Protein AF-A0A662GB94-F1 (afdb_monomer_lite)

Foldseek 3Di:
DVVVVVVVVVVVVVVVVVVVVVCVVPPDDDDDDPVNPQDDDVPDRDHDDDDPDDPPCLLVVLVVLLVVLVVVLVVLVPDDDDPVCVVVSVVSNVVSVVSNVVSVVVNVDDD

Structure (mmCIF, N/CA/C/O backbone):
data_AF-A0A662GB94-F1
#
_entry.id   AF-A0A662GB94-F1
#
loop_
_atom_site.group_PDB
_atom_site.id
_atom_site.type_symbol
_atom_site.label_atom_id
_atom_site.label_alt_id
_atom_site.label_comp_id
_atom_site.label_asym_id
_atom_site.label_entity_id
_atom_site.label_seq_id
_atom_site.pdbx_PDB_ins_code
_atom_site.Cartn_x
_atom_site.Cartn_y
_atom_site.Cartn_z
_atom_site.occupancy
_atom_site.B_iso_or_equiv
_atom_site.auth_seq_id
_atom_site.auth_comp_id
_atom_site.auth_asym_id
_atom_site.auth_atom_id
_atom_site.pdbx_PDB_model_num
ATOM 1 N N . MET A 1 1 ? 18.421 14.281 -5.122 1.00 61.53 1 MET A N 1
ATOM 2 C CA . MET A 1 1 ? 17.016 13.861 -4.923 1.00 61.53 1 MET A CA 1
ATOM 3 C C . MET A 1 1 ? 16.882 12.849 -3.783 1.00 61.53 1 MET A C 1
ATOM 5 O O . MET A 1 1 ? 16.165 13.121 -2.832 1.00 61.53 1 MET A O 1
ATOM 9 N N . SER A 1 2 ? 17.625 11.737 -3.810 1.00 73.88 2 SER A N 1
ATOM 10 C CA . SER A 1 2 ? 17.501 10.632 -2.839 1.00 73.88 2 SER A CA 1
ATOM 11 C C . SER A 1 2 ? 17.817 11.017 -1.384 1.00 73.88 2 SER A C 1
ATOM 13 O O . SER A 1 2 ? 17.105 10.606 -0.475 1.00 73.88 2 SER A O 1
ATOM 15 N N . ALA A 1 3 ? 18.828 11.866 -1.157 1.00 83.38 3 ALA A N 1
ATOM 16 C CA . ALA A 1 3 ? 19.171 12.345 0.187 1.00 83.38 3 ALA A CA 1
ATOM 17 C C . ALA A 1 3 ? 18.062 13.214 0.810 1.00 83.38 3 ALA A C 1
ATOM 19 O O . ALA A 1 3 ? 17.744 13.057 1.983 1.00 83.38 3 ALA A O 1
ATOM 20 N N . VAL A 1 4 ? 17.427 14.081 0.014 1.00 91.56 4 VAL A N 1
ATOM 21 C CA . VAL A 1 4 ? 16.312 14.928 0.473 1.00 91.56 4 VAL A CA 1
ATOM 22 C C . VAL A 1 4 ? 15.106 14.064 0.837 1.00 91.56 4 VAL A C 1
ATOM 24 O O . VAL A 1 4 ? 14.525 14.254 1.901 1.00 91.56 4 VAL A O 1
ATOM 27 N N . LEU A 1 5 ? 14.775 13.069 0.005 1.00 90.69 5 LEU A N 1
ATOM 28 C CA . LEU A 1 5 ? 13.678 12.136 0.275 1.00 90.69 5 LEU A CA 1
ATOM 29 C C . LEU A 1 5 ? 13.905 11.358 1.583 1.00 90.69 5 LEU A C 1
ATOM 31 O O . LEU A 1 5 ? 12.997 11.249 2.405 1.00 90.69 5 LEU A O 1
ATOM 35 N N . GLY A 1 6 ? 15.134 10.877 1.801 1.00 94.12 6 GLY A N 1
ATOM 36 C CA . GLY A 1 6 ? 15.517 10.188 3.034 1.00 94.12 6 GLY A CA 1
ATOM 37 C C . G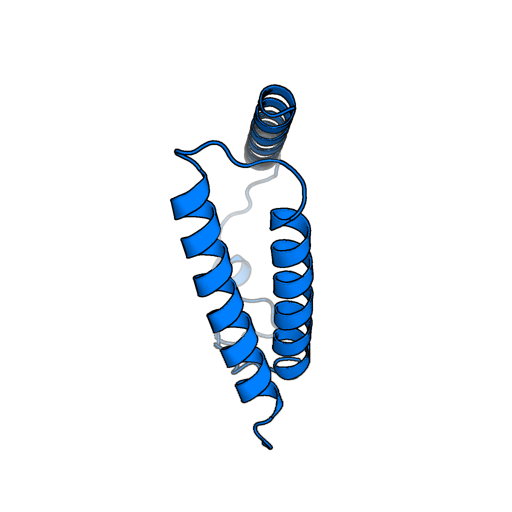LY A 1 6 ? 15.394 11.082 4.269 1.00 94.12 6 GLY A C 1
ATOM 38 O O . GLY A 1 6 ? 14.798 10.676 5.263 1.00 94.12 6 GLY A O 1
ATOM 39 N N . VAL A 1 7 ? 15.887 12.323 4.192 1.00 96.31 7 VAL A N 1
ATOM 40 C CA . VAL A 1 7 ? 15.772 13.301 5.287 1.00 96.31 7 VAL A CA 1
ATOM 41 C C . VAL A 1 7 ? 14.308 13.596 5.614 1.00 96.31 7 VAL A C 1
ATOM 43 O O . VAL A 1 7 ? 13.944 13.595 6.787 1.00 96.31 7 VAL A O 1
ATOM 46 N N . VAL A 1 8 ? 13.456 13.792 4.604 1.00 97.00 8 VAL A N 1
ATOM 47 C CA . VAL A 1 8 ? 12.021 14.051 4.807 1.00 97.00 8 VAL A CA 1
ATOM 48 C C . VAL A 1 8 ? 11.323 12.853 5.454 1.00 97.00 8 VAL A C 1
ATOM 50 O O . VAL A 1 8 ? 10.572 13.040 6.409 1.00 97.00 8 VAL A O 1
ATOM 53 N N . ALA A 1 9 ? 11.591 11.628 4.993 1.00 95.88 9 ALA A N 1
ATOM 54 C CA . ALA A 1 9 ? 11.003 10.420 5.573 1.00 95.88 9 ALA A CA 1
ATOM 55 C C . ALA A 1 9 ? 11.402 10.237 7.048 1.00 95.88 9 ALA A C 1
ATOM 57 O O . ALA A 1 9 ? 10.550 9.965 7.896 1.00 95.88 9 ALA A O 1
ATOM 58 N N . ILE A 1 10 ? 12.683 10.450 7.369 1.00 97.75 10 ILE A N 1
ATOM 59 C CA . ILE A 1 10 ? 13.184 10.389 8.749 1.00 97.75 10 ILE A CA 1
ATOM 60 C C . ILE A 1 10 ? 12.539 11.487 9.595 1.00 97.75 10 ILE A C 1
ATOM 62 O O . ILE A 1 10 ? 12.055 11.205 10.688 1.00 97.75 10 ILE A O 1
ATOM 66 N N . ALA A 1 11 ? 12.482 12.723 9.095 1.00 97.94 11 ALA A N 1
ATOM 67 C CA . ALA A 1 11 ? 11.866 13.838 9.807 1.00 97.94 11 ALA A CA 1
ATOM 68 C C . ALA A 1 11 ? 10.379 13.581 10.096 1.00 97.94 11 ALA A C 1
ATOM 70 O O . ALA A 1 11 ? 9.928 13.814 11.217 1.00 97.94 11 ALA A O 1
ATOM 71 N N . ALA A 1 12 ? 9.630 13.046 9.126 1.00 97.81 12 ALA A N 1
ATOM 72 C CA . ALA A 1 12 ? 8.226 12.683 9.299 1.00 97.81 12 ALA A CA 1
ATOM 73 C C . ALA A 1 12 ? 8.044 11.592 10.367 1.00 97.81 12 ALA A C 1
ATOM 75 O O . ALA A 1 12 ? 7.177 11.713 11.234 1.00 97.81 12 ALA A O 1
ATOM 76 N N . LEU A 1 13 ? 8.896 10.561 10.357 1.00 98.00 13 LEU A N 1
ATOM 77 C CA . LEU A 1 13 ? 8.860 9.496 11.360 1.00 98.00 13 LEU A CA 1
ATOM 78 C C . LEU A 1 13 ? 9.200 10.026 12.759 1.00 98.00 13 LEU A C 1
ATOM 80 O O . LEU A 1 13 ? 8.500 9.727 13.726 1.00 98.00 13 LEU A O 1
ATOM 84 N N . VAL A 1 14 ? 10.242 10.853 12.866 1.00 98.44 14 VAL A N 1
ATOM 85 C CA . VAL A 1 14 ? 10.633 11.508 14.120 1.00 98.44 14 VAL A CA 1
ATOM 86 C C . VAL A 1 14 ? 9.489 12.372 14.641 1.00 98.44 14 VAL A C 1
ATOM 88 O O . VAL A 1 14 ? 9.147 12.273 15.816 1.00 98.44 14 VAL A O 1
ATOM 91 N N . LEU A 1 15 ? 8.838 13.157 13.782 1.00 98.25 15 LEU A N 1
ATOM 92 C CA . LEU A 1 15 ? 7.694 13.983 14.163 1.00 98.25 15 LEU A CA 1
ATOM 93 C C . LEU A 1 15 ? 6.510 13.138 14.661 1.00 98.25 15 LEU A C 1
ATOM 95 O O . LEU A 1 15 ? 5.897 13.472 15.678 1.00 98.25 15 LEU A O 1
ATOM 99 N N . ALA A 1 16 ? 6.214 12.015 14.004 1.00 98.00 16 ALA A N 1
ATOM 100 C CA . ALA A 1 16 ? 5.174 11.088 14.446 1.00 98.00 16 ALA A CA 1
ATOM 101 C C . ALA A 1 16 ? 5.495 10.490 15.830 1.00 98.00 16 ALA A C 1
ATOM 103 O O . ALA A 1 16 ? 4.638 10.456 16.713 1.00 98.00 16 ALA A O 1
ATOM 104 N N . ILE A 1 17 ? 6.747 10.093 16.069 1.00 98.31 17 ILE A N 1
ATOM 105 C CA . ILE A 1 17 ? 7.182 9.552 17.365 1.00 98.31 17 ILE A CA 1
ATOM 106 C C . ILE A 1 17 ? 7.137 10.631 18.450 1.00 98.31 17 ILE A C 1
ATOM 108 O O . ILE A 1 17 ? 6.600 10.392 19.533 1.00 98.31 17 ILE A O 1
ATOM 112 N N . LEU A 1 18 ? 7.673 11.821 18.173 1.00 98.25 18 LEU A N 1
ATOM 113 C CA . LEU A 1 18 ? 7.676 12.936 19.117 1.00 98.25 18 LEU A CA 1
ATOM 114 C C . LEU A 1 18 ? 6.253 13.346 19.484 1.00 98.25 18 LEU A C 1
ATOM 116 O O . LEU A 1 18 ? 5.966 13.519 20.668 1.00 98.25 18 LEU A O 1
ATOM 120 N N . SER A 1 19 ? 5.349 13.432 18.504 1.00 97.38 19 SER A N 1
ATOM 121 C CA . SER A 1 19 ? 3.944 13.749 18.769 1.00 97.38 19 SER A CA 1
ATOM 122 C C . SER A 1 19 ? 3.284 12.669 19.629 1.00 97.38 19 SER A C 1
ATOM 124 O O . SER A 1 19 ? 2.655 13.007 20.632 1.00 97.38 19 SER A O 1
ATOM 126 N N . TYR A 1 20 ? 3.492 11.382 19.342 1.00 96.94 20 TYR A N 1
ATOM 127 C CA . TYR A 1 20 ? 2.969 10.291 20.166 1.00 96.94 20 TYR A CA 1
ATOM 128 C C . TYR A 1 20 ? 3.508 10.322 21.607 1.00 96.94 20 TYR A C 1
ATOM 130 O O . TYR A 1 20 ? 2.742 10.218 22.568 1.00 96.94 20 TYR A O 1
ATOM 138 N N . VAL A 1 21 ? 4.822 10.505 21.782 1.00 97.56 21 VAL A N 1
ATOM 139 C CA . VAL A 1 21 ? 5.462 10.572 23.107 1.00 97.56 21 VAL A CA 1
ATOM 140 C C . VAL A 1 21 ? 4.981 11.790 23.889 1.00 97.56 21 VAL A C 1
ATOM 142 O O . VAL A 1 21 ? 4.690 11.667 25.081 1.00 97.56 21 VAL A O 1
ATOM 145 N N . PHE A 1 22 ? 4.870 12.944 23.233 1.00 97.69 22 PHE A N 1
ATOM 146 C CA . PHE A 1 22 ? 4.362 14.168 23.839 1.00 97.69 22 PHE A CA 1
ATOM 147 C C . PHE A 1 22 ? 2.927 13.978 24.340 1.00 97.69 22 PHE A C 1
ATOM 149 O O . PHE A 1 22 ? 2.672 14.157 25.532 1.00 97.69 22 PHE A O 1
ATOM 156 N N . HIS A 1 23 ? 2.016 13.495 23.487 1.00 95.44 23 HIS A N 1
ATOM 157 C CA . HIS A 1 23 ? 0.629 13.225 23.880 1.00 95.44 23 HIS A CA 1
ATOM 158 C C . HIS A 1 23 ? 0.548 12.206 25.018 1.00 95.44 23 HIS A C 1
ATOM 160 O O . HIS A 1 23 ? -0.168 12.422 25.992 1.00 95.44 23 HIS A O 1
ATOM 166 N N . LYS A 1 24 ? 1.341 11.131 24.968 1.00 94.44 24 LYS A N 1
ATOM 167 C CA . LYS A 1 24 ? 1.384 10.118 26.033 1.00 94.44 24 LYS A CA 1
ATOM 168 C C . LYS A 1 24 ? 1.856 10.677 27.384 1.00 94.44 24 LYS A C 1
ATOM 170 O O . LYS A 1 24 ? 1.515 10.103 28.425 1.00 94.44 24 LYS A O 1
ATOM 175 N N . ARG A 1 25 ? 2.687 11.727 27.391 1.00 95.69 25 ARG A N 1
ATOM 176 C CA . ARG A 1 25 ? 3.198 12.375 28.614 1.00 95.69 25 ARG A CA 1
ATOM 177 C C . ARG A 1 25 ? 2.258 13.450 29.154 1.00 95.69 25 ARG A C 1
ATOM 179 O O . ARG A 1 25 ? 2.145 13.556 30.367 1.00 95.69 25 ARG A O 1
ATOM 186 N N . VAL A 1 26 ? 1.615 14.218 28.276 1.00 96.44 26 VAL A N 1
ATOM 187 C CA . VAL A 1 26 ? 0.773 15.363 28.660 1.00 96.44 26 VAL A CA 1
ATOM 188 C C . VAL A 1 26 ? -0.679 14.955 28.928 1.00 96.44 26 VAL A C 1
ATOM 190 O O . VAL A 1 26 ? -1.320 15.532 29.802 1.00 96.44 26 VAL A O 1
ATOM 193 N N . ALA A 1 27 ? -1.212 13.958 28.215 1.00 93.88 27 ALA A N 1
ATOM 194 C CA . ALA A 1 27 ? -2.610 13.564 28.360 1.00 93.88 27 ALA A CA 1
ATOM 195 C C . ALA A 1 27 ? -2.900 12.949 29.747 1.00 93.88 27 ALA A C 1
ATOM 197 O O . ALA A 1 27 ? -2.130 12.098 30.216 1.00 93.88 27 ALA A O 1
ATOM 198 N N . PRO A 1 28 ? -4.037 13.300 30.381 1.00 91.38 28 PRO A N 1
ATOM 199 C CA . PRO A 1 28 ? -4.505 12.630 31.589 1.00 91.38 28 PRO A CA 1
ATOM 200 C C . PRO A 1 28 ? -4.624 11.118 31.366 1.00 91.38 28 PRO A C 1
ATOM 202 O O . PRO A 1 28 ? -5.126 10.668 30.334 1.00 91.38 28 PRO A O 1
ATOM 205 N N . ARG A 1 29 ? -4.187 10.314 32.343 1.00 86.75 29 ARG A N 1
ATOM 206 C CA . ARG A 1 29 ? -4.265 8.844 32.291 1.00 86.75 29 ARG A CA 1
ATOM 207 C C . ARG A 1 29 ? -5.345 8.324 33.244 1.00 86.75 29 ARG A C 1
ATOM 209 O O . ARG A 1 29 ? -5.008 7.917 34.354 1.00 86.75 29 ARG A O 1
ATOM 216 N N . PRO A 1 30 ? -6.632 8.321 32.851 1.00 86.25 30 PRO A N 1
ATOM 217 C CA . PRO A 1 30 ? -7.679 7.788 33.712 1.00 86.25 30 PRO A CA 1
ATOM 218 C C . PRO A 1 30 ? -7.498 6.275 33.907 1.00 86.25 30 PRO A C 1
ATOM 220 O O . PRO A 1 30 ? -7.007 5.605 32.986 1.00 86.25 30 PRO A O 1
ATOM 223 N N . PRO A 1 31 ? -7.905 5.724 35.064 1.00 90.06 31 PRO A N 1
ATOM 224 C CA . PRO A 1 31 ? -7.779 4.301 35.365 1.00 90.06 31 PRO A CA 1
ATOM 225 C C . PRO A 1 31 ? -8.438 3.437 34.281 1.00 90.06 31 PRO A C 1
ATOM 227 O O . PRO A 1 31 ? -9.459 3.808 33.699 1.00 90.06 31 PRO A O 1
ATOM 230 N N . GLN A 1 32 ? -7.819 2.298 33.969 1.00 89.38 32 GLN A N 1
ATOM 231 C CA . GLN A 1 32 ? -8.315 1.349 32.969 1.00 89.38 32 GLN A CA 1
ATOM 232 C C . GLN A 1 32 ? -9.416 0.478 33.587 1.00 89.38 32 GLN A C 1
ATOM 234 O O . GLN A 1 32 ? -9.163 -0.643 34.014 1.00 89.38 32 GLN A O 1
ATOM 239 N N . SER A 1 33 ? -10.629 1.023 33.701 1.00 89.81 33 SER A N 1
ATOM 240 C CA . SER A 1 33 ? -11.802 0.257 34.135 1.00 89.81 33 SER A CA 1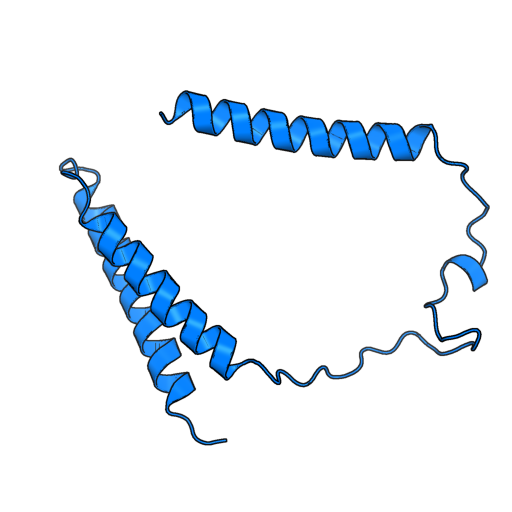
ATOM 241 C C . SER A 1 33 ? -12.315 -0.648 33.011 1.00 89.81 33 SER A C 1
ATOM 243 O O . SER A 1 33 ? -12.109 -0.351 31.834 1.00 89.81 33 SER A O 1
ATOM 245 N N . SER A 1 34 ? -13.040 -1.716 33.365 1.00 87.50 34 SER A N 1
ATOM 246 C CA . SER A 1 34 ? -13.661 -2.632 32.391 1.00 87.50 34 SER A CA 1
ATOM 247 C C . SER A 1 34 ? -14.517 -1.891 31.356 1.00 87.50 34 SER A C 1
ATOM 249 O O . SER A 1 34 ? -14.467 -2.210 30.175 1.00 87.50 34 SER A O 1
ATOM 251 N N . ASN A 1 35 ? -15.242 -0.850 31.777 1.00 86.75 35 ASN A N 1
ATOM 252 C CA . ASN A 1 35 ? -16.090 -0.049 30.888 1.00 86.75 35 ASN A CA 1
ATOM 253 C C . ASN A 1 35 ? -15.281 0.854 29.946 1.00 86.75 35 ASN A C 1
ATOM 255 O O . ASN A 1 35 ? -15.736 1.152 28.850 1.00 86.75 35 ASN A O 1
ATOM 259 N N . LYS A 1 36 ? -14.083 1.299 30.354 1.00 87.38 36 LYS A N 1
ATOM 260 C CA . LYS A 1 36 ? -13.218 2.157 29.529 1.00 87.38 36 LYS A CA 1
ATOM 261 C C . LYS A 1 36 ? -12.556 1.384 28.388 1.00 87.38 36 LYS A C 1
ATOM 263 O O . LYS A 1 36 ? -12.283 1.957 27.339 1.00 87.38 36 LYS A O 1
ATOM 268 N N . VAL A 1 37 ? -12.252 0.109 28.622 1.00 90.19 37 VAL A N 1
ATOM 269 C CA . VAL A 1 37 ? -11.623 -0.776 27.629 1.00 90.19 37 VAL A CA 1
ATOM 270 C C . VAL A 1 37 ? -12.644 -1.573 26.813 1.00 90.19 37 VAL A C 1
ATOM 272 O O . VAL A 1 37 ? -12.255 -2.260 25.871 1.00 90.19 37 VAL A O 1
ATOM 275 N N . ALA A 1 38 ? -13.932 -1.486 27.160 1.00 89.31 38 ALA A N 1
ATOM 276 C CA . ALA A 1 38 ? -15.016 -2.086 26.395 1.00 89.31 38 ALA A CA 1
ATOM 277 C C . ALA A 1 38 ? -15.195 -1.372 25.039 1.00 89.31 38 ALA A C 1
ATOM 279 O O . ALA A 1 38 ? -14.961 -0.162 24.940 1.00 89.31 38 ALA A O 1
ATOM 280 N N . PRO A 1 39 ? -15.603 -2.095 23.981 1.00 90.06 39 PRO A N 1
ATOM 281 C CA . PRO A 1 39 ? -15.883 -1.491 22.686 1.00 90.06 39 PRO A CA 1
ATOM 282 C C . PRO A 1 39 ? -17.046 -0.499 22.787 1.00 90.06 39 PRO A C 1
ATOM 284 O O . PRO A 1 39 ? -18.020 -0.722 23.505 1.00 90.06 39 PRO A O 1
ATOM 287 N N . TYR A 1 40 ? -16.959 0.595 22.032 1.00 88.81 40 TYR A N 1
ATOM 288 C CA . TYR A 1 40 ? -18.074 1.526 21.922 1.00 88.81 40 TYR A CA 1
ATOM 289 C C . TYR A 1 40 ? -19.208 0.888 21.113 1.00 88.81 40 TYR A C 1
ATOM 291 O O . TYR A 1 40 ? -19.035 0.593 19.932 1.00 88.81 40 TYR A O 1
ATOM 299 N N . ALA A 1 41 ? -20.369 0.720 21.743 1.00 89.75 41 ALA A N 1
ATOM 300 C CA . ALA A 1 41 ? -21.576 0.170 21.131 1.00 89.75 41 ALA A CA 1
ATOM 301 C C . ALA A 1 41 ? -22.792 1.065 21.421 1.00 89.75 41 ALA A C 1
ATOM 303 O O . ALA A 1 41 ? -23.768 0.633 22.017 1.00 89.75 41 ALA A O 1
ATOM 304 N N . CYS A 1 42 ? -22.709 2.355 21.073 1.00 88.75 42 CYS A N 1
ATOM 305 C CA . CYS A 1 42 ? -23.808 3.318 21.265 1.00 88.75 42 CYS A CA 1
ATOM 306 C C . CYS A 1 42 ? -24.345 3.417 22.714 1.00 88.75 42 CYS A C 1
ATOM 308 O O . CYS A 1 42 ? -25.474 3.846 22.926 1.00 88.75 42 CYS A O 1
ATOM 310 N N . GLY A 1 43 ? -23.525 3.066 23.713 1.00 89.44 43 GLY A N 1
ATOM 311 C CA . GLY A 1 43 ? -23.908 3.027 25.132 1.00 89.44 43 GLY A CA 1
ATOM 312 C C . GLY A 1 43 ? -24.363 1.652 25.635 1.00 89.44 43 GLY A C 1
ATOM 313 O O . GLY A 1 43 ? -24.567 1.491 26.836 1.00 89.44 43 GLY A O 1
ATOM 314 N N . GLU A 1 44 ? -24.475 0.660 24.753 1.00 89.88 44 GLU A N 1
ATOM 315 C CA . GLU A 1 44 ? -24.792 -0.722 25.100 1.00 89.88 44 GLU A CA 1
ATOM 316 C C . GLU A 1 44 ? -23.536 -1.524 25.470 1.00 89.88 44 GLU A C 1
ATOM 318 O O . GLU A 1 44 ? -22.418 -1.236 25.036 1.00 89.88 44 GLU A O 1
ATOM 323 N N . LEU A 1 45 ? -23.723 -2.561 26.287 1.00 88.75 45 LEU A N 1
ATOM 324 C CA . LEU A 1 45 ? -22.682 -3.523 26.649 1.00 88.75 45 LEU A CA 1
ATOM 325 C C . LEU A 1 45 ? -22.745 -4.710 25.686 1.00 88.75 45 LEU A C 1
ATOM 327 O O . LEU A 1 45 ? -23.335 -5.744 25.998 1.00 88.75 45 LEU A O 1
ATOM 331 N N . LEU A 1 46 ? -22.140 -4.548 24.509 1.00 87.50 46 LEU A N 1
ATOM 332 C CA . LEU A 1 46 ? -21.998 -5.627 23.533 1.00 87.50 46 LEU A CA 1
ATOM 333 C C . LEU A 1 46 ? -20.622 -6.298 23.654 1.00 87.50 46 LEU A C 1
ATOM 335 O O . LEU A 1 46 ? -19.617 -5.615 23.886 1.00 87.50 46 LEU A O 1
ATOM 339 N N . PRO A 1 47 ? -20.539 -7.632 23.492 1.00 86.06 47 PRO A N 1
ATOM 340 C CA . PRO A 1 47 ? -19.254 -8.309 23.408 1.00 86.06 47 PRO A CA 1
ATOM 341 C C . PRO A 1 47 ? -18.485 -7.831 22.170 1.00 86.06 47 PRO A C 1
ATOM 343 O O .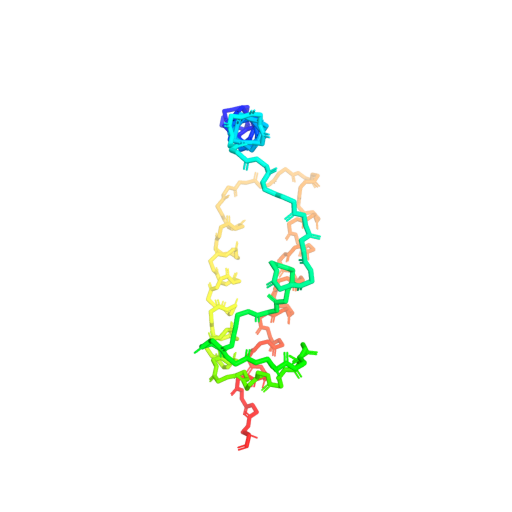 PRO A 1 47 ? -19.067 -7.487 21.143 1.00 86.06 47 PRO A O 1
ATOM 346 N N . ALA A 1 48 ? -17.155 -7.823 22.257 1.00 83.75 48 ALA A N 1
ATOM 347 C CA . ALA A 1 48 ? -16.316 -7.520 21.106 1.00 83.75 48 ALA A CA 1
ATOM 348 C C . ALA A 1 48 ? -16.464 -8.633 20.058 1.00 83.75 48 ALA A C 1
ATOM 350 O O . ALA A 1 48 ? -15.944 -9.735 20.236 1.00 83.75 48 ALA A O 1
ATOM 351 N N . GLU A 1 49 ? -17.157 -8.335 18.964 1.00 82.44 49 GLU A N 1
ATOM 352 C CA . GLU A 1 49 ? -17.387 -9.281 17.879 1.00 82.44 49 GLU A CA 1
ATOM 353 C C . GLU A 1 49 ? -16.661 -8.846 16.603 1.00 82.44 49 GLU A C 1
ATOM 355 O O . GLU A 1 49 ? -16.581 -7.664 16.259 1.00 82.44 49 GLU A O 1
ATOM 360 N N . ARG A 1 50 ? -16.105 -9.823 15.881 1.00 81.81 50 ARG A N 1
ATOM 361 C CA . ARG A 1 50 ? -15.559 -9.599 14.543 1.00 81.81 50 ARG A CA 1
ATOM 362 C C . ARG A 1 50 ? -16.698 -9.715 13.545 1.00 81.81 50 ARG A C 1
ATOM 364 O O . ARG A 1 50 ? -17.020 -10.808 13.094 1.00 81.81 50 ARG A O 1
ATOM 371 N N . VAL A 1 51 ? -17.295 -8.583 13.200 1.00 77.38 51 VAL A N 1
ATOM 372 C CA . VAL A 1 51 ? -18.353 -8.552 12.189 1.00 77.38 51 VAL A CA 1
ATOM 373 C C . VAL A 1 51 ? -17.734 -8.834 10.812 1.00 77.38 51 VAL A C 1
ATOM 375 O O . VAL A 1 51 ? -16.748 -8.180 10.454 1.00 77.38 51 VAL A O 1
ATOM 378 N N . PRO A 1 52 ? -18.266 -9.787 10.021 1.00 78.12 52 PRO A N 1
ATOM 379 C CA . PRO A 1 52 ? -17.794 -10.014 8.662 1.00 78.12 52 PRO A CA 1
ATOM 380 C C . PRO A 1 52 ? -18.083 -8.772 7.814 1.00 78.12 52 PRO A C 1
ATOM 382 O O . PRO A 1 52 ? -19.228 -8.465 7.482 1.00 78.12 52 PRO A O 1
ATOM 385 N N . VAL A 1 53 ? -17.030 -8.036 7.467 1.00 77.62 53 VAL A N 1
ATOM 386 C CA . VAL A 1 53 ? -17.140 -6.866 6.597 1.00 77.62 53 VAL A CA 1
ATOM 387 C C . VAL A 1 53 ? -17.287 -7.353 5.160 1.00 77.62 53 VAL A C 1
ATOM 389 O O . VAL A 1 53 ? -16.401 -8.019 4.623 1.00 77.62 53 VAL A O 1
ATOM 392 N N . ARG A 1 54 ? -18.407 -7.011 4.517 1.00 81.75 54 ARG A N 1
ATOM 393 C CA . ARG A 1 54 ? -18.568 -7.231 3.076 1.00 81.75 54 ARG A CA 1
ATOM 394 C C . ARG A 1 54 ? -17.576 -6.350 2.324 1.00 81.75 54 ARG A C 1
ATOM 396 O O . ARG A 1 54 ? -17.556 -5.135 2.515 1.00 81.75 54 ARG A O 1
ATOM 403 N N . VAL A 1 55 ? -16.797 -6.942 1.422 1.00 82.69 55 VAL A N 1
ATOM 404 C CA . VAL A 1 55 ? -15.829 -6.212 0.590 1.00 82.69 55 VAL A CA 1
ATOM 405 C C . VAL A 1 55 ? -16.546 -5.580 -0.609 1.00 82.69 55 VAL A C 1
ATOM 407 O O . VAL A 1 55 ? -16.306 -5.919 -1.763 1.00 82.69 55 VAL A O 1
ATOM 410 N N . LEU A 1 56 ? -17.463 -4.651 -0.324 1.00 84.88 56 LEU A N 1
ATOM 411 C CA . LEU A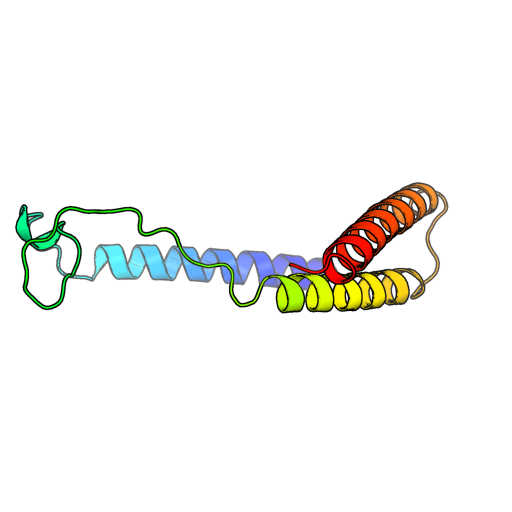 1 56 ? -18.331 -3.992 -1.312 1.00 84.88 56 LEU A CA 1
ATOM 412 C C . LEU A 1 56 ? -17.542 -3.336 -2.456 1.00 84.88 56 LEU A C 1
ATOM 414 O O . LEU A 1 56 ? -18.017 -3.265 -3.585 1.00 84.88 56 LEU A O 1
ATOM 418 N N . PHE A 1 57 ? -16.319 -2.891 -2.167 1.00 89.44 57 PHE A N 1
ATOM 419 C CA . PHE A 1 57 ? -15.455 -2.190 -3.111 1.00 89.44 57 PHE A CA 1
ATOM 420 C C . PHE A 1 57 ? -14.312 -3.051 -3.654 1.00 89.44 57 PHE A C 1
ATOM 422 O O . PHE A 1 57 ? -13.349 -2.508 -4.187 1.00 89.44 57 PHE A O 1
ATOM 429 N N . PHE A 1 58 ? -14.398 -4.383 -3.554 1.00 91.25 58 PHE A N 1
ATOM 430 C CA . PHE A 1 58 ? -13.323 -5.269 -4.011 1.00 91.25 58 PHE A CA 1
ATOM 431 C C . PHE A 1 58 ? -12.967 -5.039 -5.486 1.00 91.25 58 PHE A C 1
ATOM 433 O O . PHE A 1 58 ? -11.807 -4.818 -5.819 1.00 91.25 58 PHE A O 1
ATOM 440 N N . LYS A 1 59 ? -13.975 -4.968 -6.364 1.00 92.31 59 LYS A N 1
ATOM 441 C CA . LYS A 1 59 ? -13.759 -4.689 -7.793 1.00 92.31 59 LYS A CA 1
ATOM 442 C C . LYS A 1 59 ? -13.149 -3.303 -8.031 1.00 92.31 59 LYS A C 1
ATOM 444 O O . LYS A 1 59 ? -12.300 -3.156 -8.901 1.00 92.31 59 LYS A O 1
ATOM 449 N N . TYR A 1 60 ? -13.496 -2.300 -7.223 1.00 94.06 60 TYR A N 1
ATOM 450 C CA . TYR A 1 60 ? -12.847 -0.986 -7.296 1.00 94.06 60 TYR A CA 1
ATOM 451 C C . TYR A 1 60 ? -11.381 -1.042 -6.856 1.00 94.06 60 TYR A C 1
ATOM 453 O O . TYR A 1 60 ? -10.545 -0.404 -7.487 1.00 94.06 60 TYR A O 1
ATOM 461 N N . ALA A 1 61 ? -11.051 -1.834 -5.832 1.00 94.69 61 ALA A N 1
ATOM 462 C CA . ALA A 1 61 ? -9.668 -2.058 -5.420 1.00 94.69 61 ALA A CA 1
ATOM 463 C C . ALA A 1 61 ? -8.859 -2.778 -6.513 1.00 94.69 61 ALA A C 1
ATOM 465 O O . ALA A 1 61 ? -7.733 -2.377 -6.794 1.00 94.69 61 ALA A O 1
ATOM 466 N N . CYS A 1 62 ? -9.441 -3.778 -7.188 1.00 95.81 62 CYS A N 1
ATOM 467 C CA . CYS A 1 62 ? -8.805 -4.427 -8.337 1.00 95.81 62 CYS A CA 1
ATOM 468 C C . CYS A 1 62 ? -8.582 -3.445 -9.495 1.00 95.81 62 CYS A C 1
ATOM 470 O O . CYS A 1 62 ? -7.49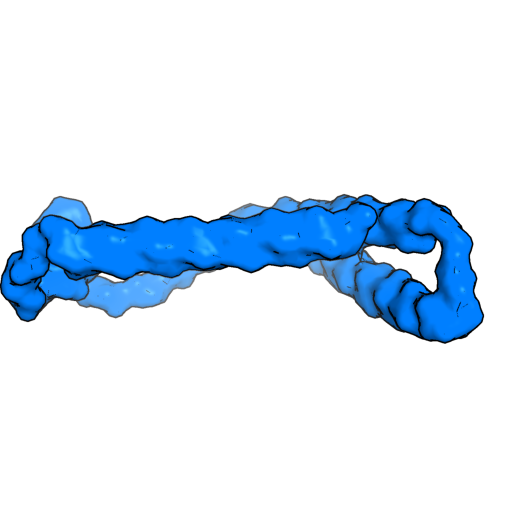1 -3.414 -10.057 1.00 95.81 62 CYS A O 1
ATOM 472 N N . LEU A 1 63 ? -9.576 -2.612 -9.827 1.00 96.19 63 LEU A N 1
ATOM 473 C CA . LEU A 1 63 ? -9.434 -1.582 -10.861 1.00 96.19 63 LEU A CA 1
ATOM 474 C C . LEU A 1 63 ? -8.341 -0.568 -10.504 1.00 96.19 63 LEU A C 1
ATOM 476 O O . LEU A 1 63 ? -7.499 -0.261 -11.344 1.00 96.19 63 LEU A O 1
ATOM 480 N N . PHE A 1 64 ? -8.332 -0.080 -9.262 1.00 97.38 64 PHE A N 1
ATOM 481 C CA . PHE A 1 64 ? -7.287 0.810 -8.761 1.00 97.38 64 PHE A CA 1
ATOM 482 C C . PHE A 1 64 ? -5.903 0.176 -8.910 1.00 97.38 64 PHE A C 1
ATOM 484 O O . PHE A 1 64 ? -4.999 0.811 -9.439 1.00 97.38 64 PHE A O 1
ATOM 491 N N . LEU A 1 65 ? -5.758 -1.091 -8.521 1.00 97.50 65 LEU A N 1
ATOM 492 C CA . LEU A 1 65 ? -4.495 -1.816 -8.605 1.00 97.50 65 LEU A CA 1
ATOM 493 C C . LEU A 1 65 ? -4.010 -1.980 -10.055 1.00 97.50 65 LEU A C 1
ATOM 495 O O . LEU A 1 65 ? -2.818 -1.840 -10.312 1.00 97.50 65 LEU A O 1
ATOM 499 N N . VAL A 1 66 ? -4.908 -2.205 -11.021 1.00 97.94 66 VAL A N 1
ATOM 500 C CA . VAL A 1 66 ? -4.537 -2.213 -12.450 1.00 97.94 66 VAL A CA 1
ATOM 501 C C . VAL A 1 66 ? -3.980 -0.853 -12.876 1.00 97.94 66 VAL A C 1
ATOM 503 O O . VAL A 1 66 ? -2.927 -0.795 -13.508 1.00 97.94 66 VAL A O 1
ATOM 506 N N . LEU A 1 67 ? -4.660 0.240 -12.519 1.00 98.12 67 LEU A N 1
ATOM 507 C CA . LEU A 1 67 ? -4.219 1.594 -12.869 1.00 98.12 67 LEU A CA 1
ATOM 508 C C . LEU A 1 67 ? -2.894 1.970 -12.188 1.00 98.12 67 LEU A C 1
ATOM 510 O O . LEU A 1 67 ? -2.042 2.594 -12.819 1.00 98.12 67 LEU A O 1
ATOM 514 N N . ASP A 1 68 ? -2.700 1.553 -10.938 1.00 97.81 68 ASP A N 1
ATOM 515 C CA . ASP A 1 68 ? -1.470 1.774 -10.174 1.00 97.81 68 ASP A CA 1
ATOM 516 C C . ASP A 1 68 ? -0.272 1.044 -10.805 1.00 97.81 68 ASP A C 1
ATOM 518 O O . ASP A 1 68 ? 0.779 1.641 -11.040 1.00 97.81 68 ASP A O 1
ATOM 522 N N . VAL A 1 69 ? -0.456 -0.220 -11.211 1.00 97.81 69 VAL A N 1
ATOM 523 C CA . VAL A 1 69 ? 0.566 -0.965 -11.963 1.00 97.81 69 VAL A CA 1
ATOM 524 C C . VAL A 1 69 ? 0.906 -0.268 -13.278 1.00 97.81 69 VAL A C 1
ATOM 526 O O . VAL A 1 69 ? 2.082 -0.148 -13.614 1.00 97.81 69 VAL A O 1
ATOM 529 N N . VAL A 1 70 ? -0.094 0.205 -14.029 1.00 97.12 70 VAL A N 1
ATOM 530 C CA . VAL A 1 70 ? 0.151 0.932 -15.285 1.00 97.12 70 VAL A CA 1
ATOM 531 C C . VAL A 1 70 ? 0.990 2.185 -15.027 1.00 97.12 70 VAL A C 1
ATOM 533 O O . VAL A 1 70 ? 1.957 2.424 -15.750 1.00 97.12 70 VAL A O 1
ATOM 536 N N . ALA A 1 71 ? 0.678 2.949 -13.978 1.00 96.69 71 ALA A N 1
ATOM 537 C CA . ALA A 1 71 ? 1.462 4.119 -13.593 1.00 96.69 71 ALA A CA 1
ATOM 538 C C . ALA A 1 71 ? 2.913 3.753 -13.231 1.00 96.69 71 ALA A C 1
ATOM 540 O O . ALA A 1 71 ? 3.844 4.430 -13.672 1.00 96.69 71 ALA A O 1
ATOM 541 N N . LEU A 1 72 ? 3.125 2.656 -12.495 1.00 95.50 72 LEU A N 1
ATOM 542 C CA . LEU A 1 72 ? 4.464 2.157 -12.160 1.00 95.50 72 LEU A CA 1
ATOM 543 C C . LEU A 1 72 ? 5.249 1.691 -13.390 1.00 95.50 72 LEU A C 1
ATOM 545 O O . LEU A 1 72 ? 6.420 2.039 -13.534 1.00 95.50 72 LEU A O 1
ATOM 549 N N . LEU A 1 73 ? 4.618 0.951 -14.304 1.00 94.69 73 LEU A N 1
ATOM 550 C CA . LEU A 1 73 ? 5.264 0.512 -15.543 1.00 94.69 73 LEU A CA 1
ATOM 551 C C . LEU A 1 73 ? 5.657 1.706 -16.417 1.00 94.69 73 LEU A C 1
ATOM 553 O O . LEU A 1 73 ? 6.757 1.718 -16.963 1.00 94.69 73 LEU A O 1
ATOM 557 N N . LEU A 1 74 ? 4.808 2.735 -16.502 1.00 95.12 74 LEU A N 1
ATOM 558 C CA . LEU A 1 74 ? 5.164 3.993 -17.161 1.00 95.12 74 LEU A CA 1
ATOM 559 C C . LEU A 1 74 ? 6.354 4.661 -16.466 1.00 95.12 74 LEU A C 1
ATOM 561 O O . LEU A 1 74 ? 7.296 5.070 -17.143 1.00 95.12 74 LEU A O 1
ATOM 565 N N . ALA A 1 75 ? 6.365 4.714 -15.132 1.00 93.00 75 ALA A N 1
ATOM 566 C CA . ALA A 1 75 ? 7.485 5.272 -14.378 1.00 93.00 75 ALA A CA 1
ATOM 567 C C . ALA A 1 75 ? 8.803 4.521 -14.639 1.00 93.00 75 ALA A C 1
ATOM 569 O O . ALA A 1 75 ? 9.851 5.153 -14.730 1.00 93.00 75 ALA A O 1
ATOM 570 N N . PHE A 1 76 ? 8.769 3.202 -14.843 1.00 91.94 76 PHE A N 1
ATOM 571 C CA . PHE A 1 76 ? 9.953 2.406 -15.196 1.00 91.94 76 PHE A CA 1
ATOM 572 C C . PHE A 1 76 ? 10.527 2.725 -16.579 1.00 91.94 76 PHE A C 1
ATOM 574 O O . PHE A 1 76 ? 11.707 2.472 -16.822 1.00 91.94 76 PHE A O 1
ATOM 581 N N . THR A 1 77 ? 9.732 3.311 -17.477 1.00 90.19 77 THR A N 1
ATOM 582 C CA . THR A 1 77 ? 10.238 3.810 -18.767 1.00 90.19 77 THR A CA 1
ATOM 583 C C . THR A 1 77 ? 10.966 5.150 -18.644 1.00 90.19 77 THR A C 1
ATOM 585 O O . THR A 1 77 ? 11.666 5.559 -19.571 1.00 90.19 77 THR A O 1
ATOM 588 N N . LEU A 1 78 ? 10.827 5.841 -17.506 1.00 90.38 78 LEU A N 1
ATOM 589 C CA . LEU A 1 78 ? 11.458 7.134 -17.273 1.00 90.38 78 LEU A CA 1
ATOM 590 C C . LEU A 1 78 ? 12.901 6.936 -16.798 1.00 90.38 78 LEU A C 1
ATOM 592 O O . LEU A 1 78 ? 13.163 6.604 -15.644 1.00 90.38 78 LEU A O 1
ATOM 596 N N . GLY A 1 79 ? 13.852 7.195 -17.693 1.00 84.25 79 GLY A N 1
ATOM 597 C CA . GLY A 1 79 ? 15.283 7.180 -17.394 1.00 84.25 79 GLY A CA 1
ATOM 598 C C . GLY A 1 79 ? 16.046 6.082 -18.130 1.00 84.25 79 GLY A C 1
ATOM 599 O O . GLY A 1 79 ? 15.499 5.330 -18.931 1.00 84.25 79 GLY A O 1
ATOM 600 N N . THR A 1 80 ? 17.355 6.020 -17.887 1.00 88.00 80 THR A N 1
ATOM 601 C CA . THR A 1 80 ? 18.241 5.028 -18.507 1.00 88.00 80 THR A CA 1
ATOM 602 C C . THR A 1 80 ? 18.863 4.155 -17.419 1.00 88.00 80 THR A C 1
ATOM 604 O O . THR A 1 80 ? 19.765 4.611 -16.718 1.00 88.00 80 THR A O 1
ATOM 607 N N . PRO A 1 81 ? 18.387 2.909 -17.235 1.00 88.81 81 PRO A N 1
ATOM 608 C CA . PRO A 1 81 ? 18.905 2.046 -16.185 1.00 88.81 81 PRO A CA 1
ATOM 609 C C . PRO A 1 81 ? 20.345 1.631 -16.492 1.00 88.81 81 PRO A C 1
ATOM 611 O O . PRO A 1 81 ? 20.691 1.242 -17.624 1.00 88.81 81 PRO A O 1
ATOM 614 N N . THR A 1 82 ? 21.182 1.669 -15.459 1.00 92.56 82 THR A N 1
ATOM 615 C CA . THR A 1 82 ? 22.544 1.134 -15.515 1.00 92.56 82 THR A CA 1
ATOM 616 C C . THR A 1 82 ? 22.516 -0.387 -15.736 1.00 92.56 82 THR A C 1
ATOM 618 O O . THR A 1 82 ? 21.503 -1.038 -15.466 1.00 92.56 82 THR A O 1
ATOM 621 N N . PRO A 1 83 ? 23.607 -1.011 -16.220 1.00 93.56 83 PRO A N 1
ATOM 622 C CA . PRO A 1 83 ? 23.650 -2.461 -16.441 1.00 93.56 83 PRO A CA 1
ATOM 623 C C . PRO A 1 83 ? 23.284 -3.304 -15.209 1.00 93.56 83 PRO A C 1
ATOM 625 O O . PRO A 1 83 ? 22.708 -4.377 -15.362 1.00 93.56 83 PRO A O 1
ATOM 628 N N . LEU A 1 84 ? 23.567 -2.801 -14.003 1.00 92.31 84 LEU A N 1
ATOM 629 C CA . LEU A 1 84 ? 23.234 -3.461 -12.738 1.00 92.31 84 LEU A CA 1
ATOM 630 C C . LEU A 1 84 ? 21.745 -3.335 -12.372 1.00 92.31 84 LEU A C 1
ATOM 632 O O . LEU A 1 84 ? 21.182 -4.242 -11.767 1.00 92.31 84 LEU A O 1
ATOM 636 N N . GLU A 1 85 ? 21.091 -2.238 -12.760 1.00 92.38 85 GLU A N 1
ATOM 637 C CA . GLU A 1 85 ? 19.673 -1.978 -12.467 1.00 92.38 85 GLU A CA 1
ATOM 638 C C . GLU A 1 85 ? 18.729 -2.671 -13.455 1.00 92.38 85 GLU A C 1
ATOM 640 O O . GLU A 1 85 ? 17.597 -2.998 -13.106 1.00 92.38 85 GLU A O 1
ATOM 645 N N . ARG A 1 86 ? 19.187 -2.935 -14.685 1.00 91.94 86 ARG A N 1
ATOM 646 C CA . ARG A 1 86 ? 18.400 -3.607 -15.735 1.00 91.94 86 ARG A CA 1
ATOM 647 C C . ARG A 1 86 ? 17.733 -4.917 -15.298 1.00 91.94 86 ARG A C 1
ATOM 649 O O . ARG A 1 86 ? 16.524 -5.022 -15.506 1.00 91.94 86 ARG A O 1
ATOM 656 N N . PRO A 1 87 ? 18.436 -5.900 -14.697 1.00 94.62 87 PRO A N 1
ATOM 657 C CA . PRO A 1 87 ? 17.789 -7.144 -14.277 1.00 94.62 87 PRO A CA 1
ATOM 658 C C . PRO A 1 87 ? 16.739 -6.907 -13.186 1.00 94.62 87 PRO A C 1
ATOM 660 O O . PRO A 1 87 ? 15.686 -7.544 -13.195 1.00 94.62 87 PRO A O 1
ATOM 663 N N . VAL A 1 88 ? 16.985 -5.953 -12.284 1.00 93.75 88 VAL A N 1
ATOM 664 C CA . VAL A 1 88 ? 16.036 -5.579 -11.228 1.00 93.75 88 VAL A CA 1
ATOM 665 C C . VAL A 1 88 ? 14.776 -4.973 -11.841 1.00 93.75 88 VAL A C 1
ATOM 667 O O . VAL A 1 88 ? 13.670 -5.406 -11.528 1.00 93.75 88 VAL A O 1
ATOM 670 N N . LEU A 1 89 ? 14.931 -4.023 -12.764 1.00 94.62 89 LEU A N 1
ATOM 671 C CA . LEU A 1 89 ? 13.812 -3.378 -13.447 1.00 94.62 89 LEU A CA 1
ATOM 672 C C . LEU A 1 89 ? 12.987 -4.378 -14.263 1.00 94.62 89 LEU A C 1
ATOM 674 O O . LEU A 1 89 ? 11.759 -4.314 -14.260 1.00 94.62 89 LEU A O 1
ATOM 678 N N . GLN A 1 90 ? 13.652 -5.328 -14.925 1.00 93.81 90 GLN A N 1
ATOM 679 C CA . GLN A 1 90 ? 12.990 -6.400 -15.663 1.00 93.81 90 GLN A CA 1
ATOM 680 C C . GLN A 1 90 ? 12.163 -7.291 -14.728 1.00 93.81 90 GLN A C 1
ATOM 682 O O . GLN A 1 90 ? 10.994 -7.554 -15.009 1.00 93.81 90 GLN A O 1
ATOM 687 N N . TYR A 1 91 ? 12.733 -7.715 -13.597 1.00 95.88 91 TYR A N 1
ATOM 688 C CA . TYR A 1 91 ? 12.025 -8.523 -12.604 1.00 95.88 91 TYR A CA 1
ATOM 689 C C . TYR A 1 91 ? 10.819 -7.783 -12.004 1.00 95.88 91 TYR A C 1
ATOM 691 O O . TYR A 1 91 ? 9.724 -8.344 -11.901 1.00 95.88 91 TYR A O 1
ATOM 699 N N . LEU A 1 92 ? 10.990 -6.504 -11.655 1.00 95.81 92 LEU A N 1
ATOM 700 C CA . LEU A 1 92 ? 9.898 -5.658 -11.172 1.00 95.81 92 LEU A CA 1
ATOM 701 C C . LEU A 1 92 ? 8.801 -5.520 -12.233 1.00 95.81 92 LEU A C 1
ATOM 703 O O . LEU A 1 92 ? 7.638 -5.772 -11.943 1.00 95.81 92 LEU A O 1
ATOM 707 N N . SER A 1 93 ? 9.157 -5.213 -13.479 1.00 95.75 93 SER A N 1
ATOM 708 C CA . SER A 1 93 ? 8.176 -5.053 -14.560 1.00 95.75 93 SER A CA 1
ATOM 709 C C . SER A 1 93 ? 7.343 -6.321 -14.776 1.00 95.75 93 SER A C 1
ATOM 711 O O . SER A 1 93 ? 6.123 -6.246 -14.905 1.00 95.75 93 SER A O 1
ATOM 713 N N . LEU A 1 94 ? 7.983 -7.497 -14.761 1.00 97.00 94 LEU A N 1
ATOM 714 C CA . LEU A 1 94 ? 7.290 -8.780 -14.907 1.00 97.00 94 LEU A CA 1
ATOM 715 C C . LEU A 1 94 ? 6.379 -9.086 -13.714 1.00 97.00 94 LEU A C 1
ATOM 717 O O . LEU A 1 94 ? 5.222 -9.453 -13.907 1.00 97.00 94 LEU A O 1
ATOM 721 N N . SER A 1 95 ? 6.877 -8.918 -12.486 1.00 97.00 95 SER A N 1
ATOM 722 C CA . SER A 1 95 ? 6.086 -9.182 -11.277 1.00 97.00 95 SER A CA 1
ATOM 723 C C . SER A 1 95 ? 4.869 -8.262 -11.164 1.00 97.00 95 SER A C 1
ATOM 725 O O . SER A 1 95 ? 3.761 -8.750 -10.942 1.00 97.00 95 SER A O 1
A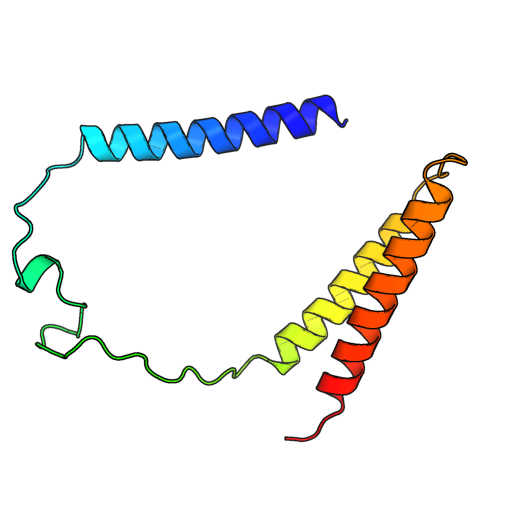TOM 727 N N . TYR A 1 96 ? 5.028 -6.959 -11.406 1.00 97.12 96 TYR A N 1
ATOM 728 C CA . TYR A 1 96 ? 3.902 -6.024 -11.438 1.00 97.12 96 TYR A CA 1
ATOM 729 C C . TYR A 1 96 ? 2.933 -6.335 -12.589 1.00 97.12 96 TYR A C 1
ATOM 731 O O . TYR A 1 96 ? 1.720 -6.307 -12.386 1.00 97.12 96 TYR A O 1
ATOM 739 N N . GLY A 1 97 ? 3.433 -6.729 -13.766 1.00 97.00 97 GLY A N 1
ATOM 740 C CA . GLY A 1 97 ? 2.594 -7.191 -14.876 1.00 97.00 97 GLY A CA 1
ATOM 741 C C . GLY A 1 97 ? 1.725 -8.405 -14.519 1.00 97.00 97 GLY A C 1
ATOM 742 O O . GLY A 1 97 ? 0.537 -8.428 -14.843 1.00 97.00 97 GLY A O 1
ATOM 743 N N . LEU A 1 98 ? 2.276 -9.384 -13.792 1.00 98.00 98 LEU A N 1
ATOM 744 C CA . LEU A 1 98 ? 1.516 -10.536 -13.285 1.00 98.00 98 LEU A CA 1
ATOM 745 C C . LEU A 1 98 ? 0.437 -10.119 -12.277 1.00 98.00 98 LEU A C 1
ATOM 747 O O . LEU A 1 98 ? -0.671 -10.653 -12.308 1.00 98.00 98 LEU A O 1
ATOM 751 N N . VAL A 1 99 ? 0.738 -9.147 -11.415 1.00 97.62 99 VAL A N 1
ATOM 752 C CA . VAL A 1 99 ? -0.226 -8.588 -10.456 1.00 97.62 99 VAL A CA 1
ATOM 753 C C . VAL A 1 99 ? -1.382 -7.886 -11.179 1.00 97.62 99 VAL A C 1
ATOM 755 O O . VAL A 1 99 ? -2.543 -8.134 -10.847 1.00 97.62 99 VAL A O 1
ATOM 758 N N . ALA A 1 100 ? -1.100 -7.086 -12.213 1.00 97.44 100 ALA A N 1
ATOM 759 C CA . ALA A 1 100 ? -2.146 -6.485 -13.043 1.00 97.44 100 ALA A CA 1
ATOM 760 C C . ALA A 1 100 ? -2.989 -7.541 -13.766 1.00 97.44 100 ALA A C 1
ATOM 762 O O . ALA A 1 100 ? -4.214 -7.435 -13.772 1.00 97.44 100 ALA A O 1
ATOM 763 N N . LEU A 1 101 ? -2.363 -8.583 -14.327 1.00 97.56 101 LEU A N 1
ATOM 764 C CA . LEU A 1 101 ? -3.091 -9.682 -14.962 1.00 97.56 101 LEU A CA 1
ATOM 765 C C . LEU A 1 101 ? -4.037 -10.367 -13.969 1.00 97.56 101 LEU A C 1
ATOM 767 O O . LEU A 1 101 ? -5.213 -10.548 -14.275 1.00 97.56 101 LEU A O 1
ATOM 771 N N . ALA A 1 102 ? -3.555 -10.696 -12.769 1.00 97.50 102 ALA A N 1
ATOM 772 C CA . ALA A 1 102 ? -4.384 -11.286 -11.722 1.00 97.50 102 ALA A CA 1
ATOM 773 C C . ALA A 1 102 ? -5.573 -10.380 -11.361 1.00 97.50 102 ALA A C 1
ATOM 775 O O . ALA A 1 102 ? -6.704 -10.855 -11.277 1.00 97.50 102 ALA A O 1
ATOM 776 N N . ALA A 1 103 ? -5.351 -9.071 -11.217 1.00 96.88 103 ALA A N 1
ATOM 777 C CA . ALA A 1 103 ? -6.424 -8.120 -10.935 1.00 96.88 103 ALA A CA 1
ATOM 778 C C . ALA A 1 103 ? -7.446 -8.002 -12.080 1.00 96.88 103 ALA A C 1
ATOM 780 O O . ALA A 1 103 ? -8.644 -7.930 -11.814 1.00 96.88 103 ALA A O 1
ATOM 781 N N . ILE A 1 104 ? -7.007 -8.044 -13.344 1.00 96.94 104 ILE A N 1
ATOM 782 C CA . ILE A 1 104 ? -7.899 -8.069 -14.517 1.00 96.94 104 ILE A CA 1
ATOM 783 C C . ILE A 1 104 ? -8.745 -9.346 -14.531 1.00 96.94 104 ILE A C 1
ATOM 785 O O . ILE A 1 104 ? -9.950 -9.283 -14.777 1.00 96.94 104 ILE A O 1
ATOM 789 N N . LEU A 1 105 ? -8.141 -10.499 -14.234 1.00 96.69 105 LEU A N 1
ATOM 790 C CA . LEU A 1 105 ? -8.873 -11.763 -14.147 1.00 96.69 105 LEU A CA 1
ATOM 791 C C . LEU A 1 105 ? -9.934 -11.702 -13.044 1.00 96.69 105 LEU A C 1
ATOM 793 O O . LEU A 1 105 ? -11.085 -12.042 -13.301 1.00 96.69 105 LEU A O 1
ATOM 797 N N . LEU A 1 106 ? -9.582 -11.189 -11.860 1.00 94.94 106 LEU A N 1
ATOM 798 C CA . LEU A 1 106 ? -10.516 -11.002 -10.743 1.00 94.94 106 LEU A CA 1
ATOM 799 C C . LEU A 1 106 ? -11.651 -10.018 -11.069 1.00 94.94 106 LEU A C 1
ATOM 801 O O . LEU A 1 106 ? -12.782 -10.226 -10.637 1.00 94.94 106 LEU A O 1
ATOM 805 N N . LEU A 1 107 ? -11.393 -8.979 -11.870 1.00 93.94 107 LEU A N 1
ATOM 806 C CA . LEU A 1 107 ? -12.437 -8.077 -12.373 1.00 93.94 107 LEU A CA 1
ATOM 807 C C . LEU A 1 107 ? -13.418 -8.782 -13.316 1.00 93.94 107 LEU A C 1
ATOM 809 O O . LEU A 1 107 ? -14.617 -8.495 -13.285 1.00 93.94 107 LEU A O 1
ATOM 813 N N . GLY A 1 108 ? -12.906 -9.686 -14.156 1.00 89.69 108 GLY A N 1
ATOM 814 C CA . GLY A 1 108 ? -13.690 -10.455 -15.120 1.00 89.69 108 GLY A CA 1
ATOM 815 C C . GLY A 1 108 ? -14.566 -11.540 -14.489 1.00 89.69 108 GLY A C 1
ATOM 816 O O . GLY A 1 108 ? -15.540 -11.967 -15.115 1.00 89.69 108 GLY A O 1
ATOM 817 N N . VAL A 1 109 ? -14.267 -11.960 -13.254 1.00 89.62 109 VAL A N 1
ATOM 818 C CA . VAL A 1 109 ? -15.110 -12.899 -12.507 1.00 89.62 109 VAL A CA 1
ATOM 819 C C . VAL A 1 109 ? -16.457 -12.233 -12.206 1.00 89.62 109 VAL A C 1
ATOM 821 O O . VAL A 1 109 ? -16.562 -11.204 -11.524 1.00 89.62 109 VAL A O 1
ATOM 824 N N . ARG A 1 110 ? -17.521 -12.816 -12.761 1.00 78.44 110 ARG A N 1
ATOM 825 C CA . ARG A 1 110 ? -18.892 -12.484 -12.373 1.00 78.44 110 ARG A CA 1
ATOM 826 C C . ARG A 1 110 ? -19.163 -13.173 -11.037 1.00 78.44 110 ARG A C 1
ATOM 828 O O . ARG A 1 110 ? -18.947 -14.375 -10.930 1.00 78.44 110 ARG A O 1
ATOM 835 N N . GLU A 1 111 ? -19.553 -12.367 -10.056 1.00 67.94 111 GLU A N 1
ATOM 836 C CA . GLU A 1 111 ? -20.035 -12.821 -8.744 1.00 67.94 111 GLU A CA 1
ATOM 837 C C . GLU A 1 111 ? -21.493 -13.263 -8.887 1.00 67.94 111 GLU A C 1
ATOM 839 O O . GLU A 1 111 ? -22.220 -12.563 -9.637 1.00 67.94 111 GLU A O 1
#

pLDDT: mean 91.81, std 6.63, range [61.53, 98.44]

Sequence (111 aa):
MSAVLGVVAIAALVLAILSYVFHKRVAPRPPQSSNKVAPYACGELLPAERVPVRVLFFKYACLFLVLDVVALLLAFTLGTPTPLERPVLQYLSLSYGLVALAAILLLGVRE

Secondary structure (DSSP, 8-state):
-HHHHHHHHHHHHHHHHHHHHHHHHHS------HHHHSPP-TTS-----------TTHHHHHHHHHHHHHHHHHHHTSS---TTHHHHHHHHHHHHHHHHHHHHHHHH---

Radius of gyration: 23.19 Å; chains: 1; bounding box: 48×28×54 Å